Protein AF-R5B0I8-F1 (afdb_monomer_lite)

Radius of gyration: 24.93 Å; chains: 1; bounding box: 58×86×42 Å

Foldseek 3Di:
DDDDDDDDDDDPPPPPPPPDPDPPPCPVPLDDDDQDPVLVVLLVQLQVLLVCLVVPPPDPVSNVVSVVVLVVVLVVCCVPPNNSSSSSSPNSNLVNVVVVVDPVSCVVPNDVSPPD

Structure (mmCIF, N/CA/C/O backbone):
data_AF-R5B0I8-F1
#
_entry.id   AF-R5B0I8-F1
#
loop_
_atom_site.group_PDB
_atom_site.id
_atom_site.type_symbol
_atom_site.label_atom_id
_atom_site.label_alt_id
_atom_site.label_comp_id
_atom_site.label_asym_id
_atom_site.label_entity_id
_atom_site.label_seq_id
_atom_site.pdbx_PDB_ins_code
_atom_site.Cartn_x
_atom_site.Cartn_y
_atom_site.Cartn_z
_atom_site.occupancy
_atom_site.B_iso_or_equiv
_atom_site.auth_seq_id
_atom_site.auth_comp_id
_atom_site.auth_asym_id
_atom_site.auth_atom_id
_atom_site.pdbx_PDB_model_num
ATOM 1 N N . MET A 1 1 ? 40.318 -66.558 26.110 1.00 39.25 1 MET A N 1
ATOM 2 C CA . MET A 1 1 ? 41.391 -65.863 25.365 1.00 39.25 1 MET A CA 1
ATOM 3 C C . MET A 1 1 ? 40.822 -64.525 24.887 1.00 39.25 1 MET A C 1
ATOM 5 O O . MET A 1 1 ? 39.788 -64.547 24.239 1.00 39.25 1 MET A O 1
ATOM 9 N N . LYS A 1 2 ? 41.385 -63.385 25.324 1.00 51.12 2 LYS A N 1
ATOM 10 C CA . LYS A 1 2 ? 41.018 -62.008 24.892 1.00 51.12 2 LYS A CA 1
ATOM 11 C C . LYS A 1 2 ? 41.792 -61.661 23.603 1.00 51.12 2 LYS A C 1
ATOM 13 O O . LYS A 1 2 ? 42.864 -62.241 23.430 1.00 51.12 2 LYS A O 1
ATOM 18 N N . PRO A 1 3 ? 41.306 -60.754 22.730 1.00 50.66 3 PRO A N 1
ATOM 19 C CA . PRO A 1 3 ? 41.631 -59.316 22.868 1.00 50.66 3 PRO A CA 1
ATOM 20 C C . P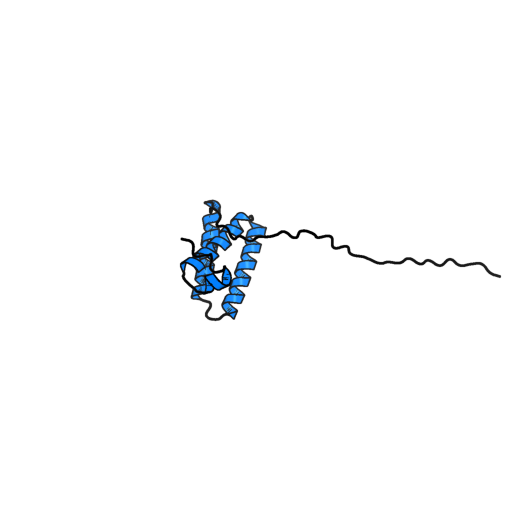RO A 1 3 ? 40.450 -58.370 22.505 1.00 50.66 3 PRO A C 1
ATOM 22 O O . PRO A 1 3 ? 39.590 -58.716 21.710 1.00 50.66 3 PRO A O 1
ATOM 25 N N . LEU A 1 4 ? 40.218 -57.313 23.296 1.00 48.56 4 LEU A N 1
ATOM 26 C CA . LEU A 1 4 ? 40.524 -55.882 23.050 1.00 48.56 4 LEU A CA 1
ATOM 27 C C . LEU A 1 4 ? 39.537 -55.132 22.126 1.00 48.56 4 LEU A C 1
ATOM 29 O O . LEU A 1 4 ? 39.385 -55.438 20.952 1.00 48.56 4 LEU A O 1
ATOM 33 N N . LEU A 1 5 ? 38.915 -54.108 22.724 1.00 49.50 5 LEU A N 1
ATOM 34 C CA . LEU A 1 5 ? 38.092 -53.038 22.139 1.00 49.50 5 LEU A CA 1
ATOM 35 C C . LEU A 1 5 ? 38.837 -52.196 21.074 1.00 49.50 5 LEU A C 1
ATOM 37 O O . LEU A 1 5 ? 40.069 -52.186 21.062 1.00 49.50 5 LEU A O 1
ATOM 41 N N . PRO A 1 6 ? 38.105 -51.388 20.274 1.00 55.19 6 PRO A N 1
ATOM 42 C CA . PRO A 1 6 ? 38.009 -49.965 20.626 1.00 55.19 6 PRO A CA 1
ATOM 43 C C . PRO A 1 6 ? 36.589 -49.373 20.552 1.00 55.19 6 PRO A C 1
ATOM 45 O O . PRO A 1 6 ? 35.791 -49.654 19.663 1.00 55.19 6 PRO A O 1
ATOM 48 N N . ILE A 1 7 ? 36.329 -48.498 21.524 1.00 53.91 7 ILE A N 1
ATOM 49 C CA . ILE A 1 7 ? 35.247 -47.511 21.588 1.00 53.91 7 ILE A CA 1
ATOM 50 C C . ILE A 1 7 ? 35.363 -46.567 20.385 1.00 53.91 7 ILE A C 1
ATOM 52 O O . ILE A 1 7 ? 36.402 -45.933 20.213 1.00 53.91 7 ILE A O 1
ATOM 56 N N . ILE A 1 8 ? 34.294 -46.416 19.601 1.00 56.78 8 ILE A N 1
ATOM 57 C CA . ILE A 1 8 ? 34.129 -45.274 18.694 1.00 56.78 8 ILE A CA 1
ATOM 58 C C . ILE A 1 8 ? 33.020 -44.400 19.271 1.00 56.78 8 ILE A C 1
ATOM 60 O O . ILE A 1 8 ? 31.831 -44.638 19.077 1.00 56.78 8 ILE A O 1
ATOM 64 N N . ALA A 1 9 ? 33.448 -43.395 20.027 1.00 53.47 9 ALA A N 1
ATOM 65 C CA . ALA A 1 9 ? 32.667 -42.202 20.281 1.00 53.47 9 ALA A CA 1
ATOM 66 C C . ALA A 1 9 ? 32.789 -41.303 19.043 1.00 53.47 9 ALA A C 1
ATOM 68 O O . ALA A 1 9 ? 33.896 -40.926 18.666 1.00 53.47 9 ALA A O 1
ATOM 69 N N . ALA A 1 10 ? 31.668 -40.947 18.420 1.00 53.09 10 ALA A N 1
ATOM 70 C CA . ALA A 1 10 ? 31.621 -39.847 17.465 1.00 53.09 10 ALA A CA 1
ATOM 71 C C . ALA A 1 10 ? 30.368 -39.013 17.745 1.00 53.09 10 ALA A C 1
ATOM 73 O O . ALA A 1 10 ? 29.237 -39.373 17.430 1.00 53.09 10 ALA A O 1
ATOM 74 N N . LEU A 1 11 ? 30.642 -37.918 18.439 1.00 49.69 11 LEU A N 1
ATOM 75 C CA . LEU A 1 11 ? 29.773 -36.839 18.861 1.00 49.69 11 LEU A CA 1
ATOM 76 C C . LEU A 1 11 ? 29.287 -36.071 17.616 1.00 49.69 11 LEU A C 1
ATOM 78 O O . LEU A 1 11 ? 30.074 -35.390 16.966 1.00 49.69 11 LEU A O 1
ATOM 82 N N . GLY A 1 12 ? 28.007 -36.188 17.265 1.00 50.03 12 GLY A N 1
ATOM 83 C CA . GLY A 1 12 ? 27.394 -35.449 16.156 1.00 50.03 12 GLY A CA 1
ATOM 84 C C . GLY A 1 12 ? 26.581 -34.256 16.651 1.00 50.03 12 GLY A C 1
ATOM 85 O O . GLY A 1 12 ? 25.359 -34.271 16.554 1.00 50.03 12 GLY A O 1
ATOM 86 N N . ILE A 1 13 ? 27.237 -33.241 17.220 1.00 55.56 13 ILE A N 1
ATOM 87 C CA . ILE A 1 13 ? 26.587 -31.962 17.540 1.00 55.56 13 ILE A CA 1
ATOM 88 C C . ILE A 1 13 ? 26.545 -31.141 16.248 1.00 55.56 13 ILE A C 1
ATOM 90 O O . ILE A 1 13 ? 27.538 -30.537 15.854 1.00 55.56 13 ILE A O 1
ATOM 94 N N . LEU A 1 14 ? 25.392 -31.117 15.581 1.00 57.16 14 LEU A N 1
ATOM 95 C CA . LEU A 1 14 ? 25.111 -30.147 14.524 1.00 57.16 14 LEU A CA 1
ATOM 96 C C . LEU A 1 14 ? 24.748 -28.810 15.180 1.00 57.16 14 LEU A C 1
ATOM 98 O O . LEU A 1 14 ? 23.578 -28.490 15.377 1.00 57.16 14 LEU A O 1
ATOM 102 N N . THR A 1 15 ? 25.761 -28.024 15.544 1.00 57.28 15 THR A N 1
ATOM 103 C CA . THR A 1 15 ? 25.582 -26.593 15.793 1.00 57.28 15 THR A CA 1
ATOM 104 C C . THR A 1 15 ? 25.322 -25.912 14.452 1.00 57.28 15 THR A C 1
ATOM 106 O O . THR A 1 15 ? 26.254 -25.628 13.701 1.00 57.28 15 THR A O 1
ATOM 109 N N . THR A 1 16 ? 24.058 -25.654 14.124 1.00 63.31 16 THR A N 1
ATOM 110 C CA . THR A 1 16 ? 23.721 -24.709 13.057 1.00 63.31 16 THR A CA 1
ATOM 111 C C . THR A 1 16 ? 23.992 -23.303 13.570 1.00 63.31 16 THR A C 1
ATOM 113 O O . THR A 1 16 ? 23.166 -22.688 14.245 1.00 63.31 16 THR A O 1
ATOM 116 N N . THR A 1 17 ? 25.185 -22.806 13.271 1.00 58.38 17 THR A N 1
ATOM 117 C CA . THR A 1 17 ? 25.563 -21.405 13.413 1.00 58.38 17 THR A CA 1
ATOM 118 C C . THR A 1 17 ? 24.754 -20.601 12.396 1.00 58.38 17 THR A C 1
ATOM 120 O O . THR A 1 17 ? 25.132 -20.498 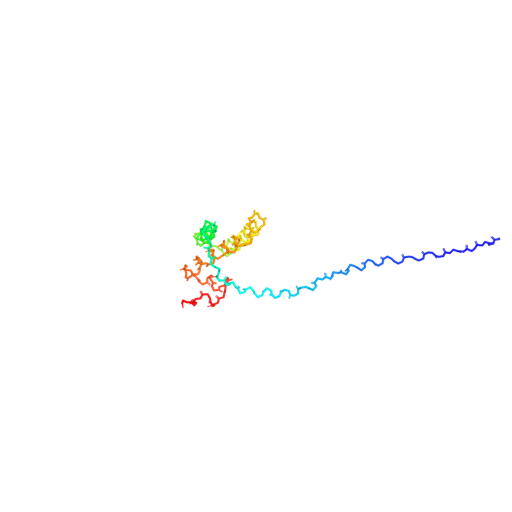11.232 1.00 58.38 17 THR A O 1
ATOM 123 N N . ALA A 1 18 ? 23.615 -20.044 12.806 1.00 51.06 18 ALA A N 1
ATOM 124 C CA . ALA A 1 18 ? 22.971 -18.986 12.039 1.00 51.06 18 ALA A CA 1
ATOM 125 C C . ALA A 1 18 ? 23.787 -17.702 12.241 1.00 51.06 18 ALA A C 1
ATOM 127 O O . ALA A 1 18 ? 23.549 -16.919 13.157 1.00 51.06 18 ALA A O 1
ATOM 128 N N . CYS A 1 19 ? 24.810 -17.531 11.405 1.00 51.59 19 CYS A N 1
ATOM 129 C CA . CYS A 1 19 ? 25.475 -16.253 11.221 1.00 51.59 19 CYS A CA 1
ATOM 130 C C . CYS A 1 19 ? 24.587 -15.412 10.300 1.00 51.59 19 CYS A C 1
ATOM 132 O O . CYS A 1 19 ? 24.413 -15.733 9.127 1.00 51.59 19 CYS A O 1
ATOM 134 N N . GLY A 1 20 ? 23.978 -14.376 10.861 1.00 38.94 20 GLY A N 1
ATOM 135 C CA . GLY A 1 20 ? 23.102 -13.455 10.149 1.00 38.94 20 GLY A CA 1
ATOM 136 C C . GLY A 1 20 ? 23.036 -12.123 10.875 1.00 38.94 20 GLY A C 1
ATOM 137 O O . GLY A 1 20 ? 21.957 -11.598 11.117 1.00 38.94 20 GLY A O 1
ATOM 138 N N . SER A 1 21 ? 24.194 -11.596 11.280 1.00 46.41 21 SER A N 1
ATOM 139 C CA . SER A 1 21 ? 24.312 -10.195 11.662 1.00 46.41 21 SER A CA 1
ATOM 140 C C . SER A 1 21 ? 24.194 -9.350 10.400 1.00 46.41 21 SER A C 1
ATOM 142 O O . SER A 1 21 ? 25.167 -9.053 9.709 1.00 46.41 21 SER A O 1
ATOM 144 N N . SER A 1 22 ? 22.977 -8.955 10.094 1.00 41.22 22 SER A N 1
ATOM 145 C CA . SER A 1 22 ? 22.728 -7.648 9.522 1.00 41.22 22 SER A CA 1
ATOM 146 C C . SER A 1 22 ? 21.533 -7.130 10.285 1.00 41.22 22 SER A C 1
ATOM 148 O O . SER A 1 22 ? 20.384 -7.369 9.930 1.00 41.22 22 SER A O 1
ATOM 150 N N . SER A 1 23 ? 21.827 -6.440 11.386 1.00 43.88 23 SER A N 1
ATOM 151 C CA . SER A 1 23 ? 20.979 -5.354 11.854 1.00 43.88 23 SER A CA 1
ATOM 152 C C . SER A 1 23 ? 21.012 -4.299 10.752 1.00 43.88 23 SER A C 1
ATOM 154 O O . SER A 1 23 ? 21.663 -3.264 10.888 1.00 43.88 23 SER A O 1
ATOM 156 N N . ASP A 1 24 ? 20.402 -4.623 9.612 1.00 39.09 24 ASP A N 1
ATOM 157 C CA . ASP A 1 24 ? 20.045 -3.633 8.631 1.00 39.09 24 ASP A CA 1
ATOM 158 C C . ASP A 1 24 ? 19.058 -2.761 9.382 1.00 39.09 24 ASP A C 1
ATOM 160 O O . ASP A 1 24 ? 17.939 -3.162 9.714 1.00 39.09 24 ASP A O 1
ATOM 164 N N . LYS A 1 25 ? 19.545 -1.598 9.800 1.00 41.41 25 LYS A N 1
ATOM 165 C CA . LYS A 1 25 ? 18.667 -0.505 10.141 1.00 41.41 25 LYS A CA 1
ATOM 166 C C . LYS A 1 25 ? 18.018 -0.150 8.813 1.00 41.41 25 LYS A C 1
ATOM 168 O O . LYS A 1 25 ? 18.440 0.796 8.160 1.00 41.41 25 LYS A O 1
ATOM 173 N N . THR A 1 26 ? 16.985 -0.898 8.429 1.00 42.34 26 THR A N 1
ATOM 174 C CA . THR A 1 26 ? 15.923 -0.375 7.585 1.00 42.34 26 THR A CA 1
ATOM 175 C C . THR A 1 26 ? 15.255 0.701 8.421 1.00 42.34 26 THR A C 1
ATOM 177 O O . THR A 1 26 ? 14.179 0.506 8.991 1.00 42.34 26 THR A O 1
ATOM 180 N N . ASP A 1 27 ? 15.951 1.827 8.554 1.00 41.16 27 ASP A N 1
ATOM 181 C CA . ASP A 1 27 ? 15.340 3.117 8.745 1.00 41.16 27 ASP A CA 1
ATOM 182 C C . ASP A 1 27 ? 14.440 3.246 7.523 1.00 41.16 27 ASP A C 1
ATOM 184 O O . ASP A 1 27 ? 14.859 3.607 6.426 1.00 41.16 27 ASP A O 1
ATOM 188 N N . THR A 1 28 ? 13.216 2.737 7.666 1.00 49.28 28 THR A N 1
ATOM 189 C CA . THR A 1 28 ? 12.178 2.809 6.646 1.00 49.28 28 THR A CA 1
ATOM 190 C C . THR A 1 28 ? 11.657 4.233 6.705 1.00 49.28 28 THR A C 1
ATOM 192 O O . THR A 1 28 ? 10.477 4.482 6.950 1.00 49.28 28 THR A O 1
ATOM 195 N N . THR A 1 29 ? 12.554 5.200 6.532 1.00 47.56 29 THR A N 1
ATOM 196 C CA . THR A 1 29 ? 12.183 6.532 6.115 1.00 47.56 29 THR A CA 1
ATOM 197 C C . THR A 1 29 ? 11.541 6.285 4.766 1.00 47.56 29 THR A C 1
ATOM 199 O O . THR A 1 29 ? 12.199 5.948 3.784 1.00 47.56 29 THR A O 1
ATOM 202 N N . THR A 1 30 ? 10.210 6.275 4.760 1.00 65.19 30 THR A N 1
ATOM 203 C CA . THR A 1 30 ? 9.420 6.113 3.545 1.00 65.19 30 THR A CA 1
ATOM 204 C C . THR A 1 30 ? 9.536 7.443 2.814 1.00 65.19 30 THR A C 1
ATOM 206 O O . THR A 1 30 ? 8.602 8.237 2.801 1.00 65.1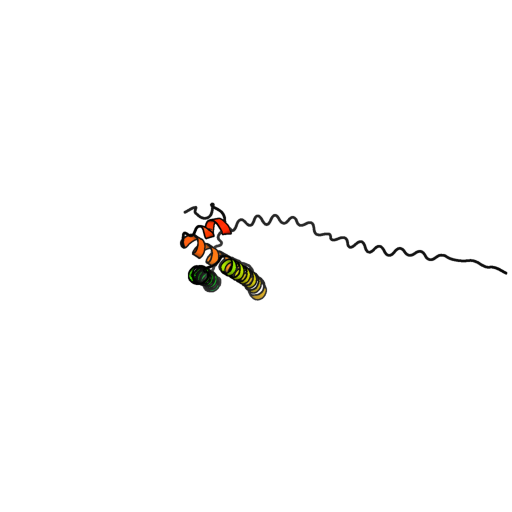9 30 THR A O 1
ATOM 209 N N . GLU A 1 31 ? 10.731 7.772 2.342 1.00 75.25 31 GLU A N 1
ATOM 210 C CA . GLU A 1 31 ? 10.941 8.985 1.580 1.00 75.25 31 GLU A CA 1
ATOM 211 C C . GLU A 1 31 ? 10.258 8.809 0.232 1.00 75.25 31 GLU A C 1
ATOM 213 O O . GLU A 1 31 ? 10.276 7.732 -0.377 1.00 75.25 31 GLU A O 1
ATOM 218 N 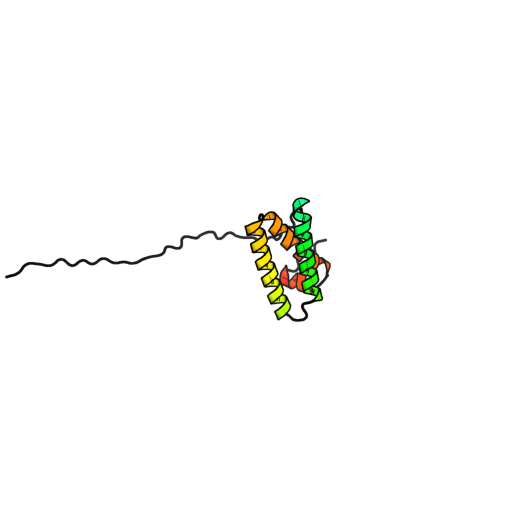N . ASP A 1 32 ? 9.579 9.868 -0.183 1.00 87.06 32 ASP A N 1
ATOM 219 C CA . ASP A 1 32 ? 9.006 9.960 -1.510 1.00 87.06 32 ASP A CA 1
ATOM 220 C C . ASP A 1 32 ? 10.132 9.836 -2.530 1.00 87.06 32 ASP A C 1
ATOM 222 O O . ASP A 1 32 ? 11.104 10.590 -2.485 1.00 87.06 32 ASP A O 1
ATOM 226 N N . ILE A 1 33 ? 9.986 8.908 -3.472 1.00 89.44 33 ILE A N 1
ATOM 227 C CA . ILE A 1 33 ? 10.841 8.877 -4.653 1.00 89.44 33 ILE A CA 1
ATOM 228 C C . ILE A 1 33 ? 10.211 9.692 -5.771 1.00 89.44 33 ILE A C 1
ATOM 230 O O . ILE A 1 33 ? 8.987 9.861 -5.853 1.00 89.44 33 ILE A O 1
ATOM 234 N N . GLU A 1 34 ? 11.064 10.172 -6.668 1.00 92.94 34 GLU A N 1
ATOM 235 C CA . GLU A 1 34 ? 10.614 10.651 -7.963 1.00 92.94 34 GLU A CA 1
ATOM 236 C C . GLU A 1 34 ? 10.049 9.467 -8.760 1.00 92.94 34 GLU A C 1
ATOM 238 O O . GLU A 1 34 ? 10.719 8.457 -8.976 1.00 92.94 34 GLU A O 1
ATOM 243 N N . ILE A 1 35 ? 8.790 9.581 -9.186 1.00 95.19 35 ILE A N 1
ATOM 244 C CA . ILE A 1 35 ? 8.134 8.538 -9.974 1.00 95.19 35 ILE A CA 1
ATOM 245 C C . ILE A 1 35 ? 8.512 8.719 -11.440 1.00 95.19 35 ILE A C 1
ATOM 247 O O . ILE A 1 35 ? 8.002 9.612 -12.123 1.00 95.19 35 ILE A O 1
ATOM 251 N N . GLU A 1 36 ? 9.362 7.830 -11.951 1.00 94.38 36 GLU A N 1
ATOM 252 C CA . GLU A 1 36 ? 9.695 7.810 -13.369 1.00 94.38 36 GLU A CA 1
ATOM 253 C C . GLU A 1 36 ? 8.448 7.582 -14.242 1.00 94.38 36 GLU A C 1
ATOM 255 O O . GLU A 1 36 ? 7.495 6.883 -13.878 1.00 94.38 36 GLU A O 1
ATOM 260 N N . LYS A 1 37 ? 8.472 8.098 -15.479 1.00 95.75 37 LYS A N 1
ATOM 261 C CA . LYS A 1 37 ? 7.360 7.931 -16.431 1.00 95.75 37 LYS A CA 1
ATOM 262 C C . LYS A 1 37 ? 6.980 6.458 -16.641 1.00 95.75 37 LYS A C 1
ATOM 264 O O . LYS A 1 37 ? 5.787 6.163 -16.764 1.00 95.75 37 LYS A O 1
ATOM 269 N N . ARG A 1 38 ? 7.966 5.550 -16.655 1.00 94.81 38 ARG A N 1
ATOM 270 C CA . ARG A 1 38 ? 7.748 4.098 -16.797 1.00 94.81 38 ARG A CA 1
ATOM 271 C C . ARG A 1 38 ? 6.967 3.486 -15.628 1.00 94.81 38 ARG A C 1
ATOM 273 O O . ARG A 1 38 ? 6.205 2.550 -15.848 1.00 94.81 38 ARG A O 1
ATOM 280 N N . ASP A 1 39 ? 7.066 4.072 -14.437 1.00 96.50 39 ASP A N 1
ATOM 281 C CA . ASP A 1 39 ? 6.438 3.570 -13.208 1.00 96.50 39 ASP A CA 1
ATOM 282 C C . ASP A 1 39 ? 5.095 4.242 -12.904 1.00 96.50 39 ASP A C 1
ATOM 284 O O . ASP A 1 39 ? 4.353 3.809 -12.022 1.00 96.50 39 ASP A O 1
ATOM 288 N N . SER A 1 40 ? 4.720 5.257 -13.687 1.00 96.62 40 SER A N 1
ATOM 289 C CA . SER A 1 40 ? 3.474 6.009 -13.506 1.00 96.62 40 SER A CA 1
ATOM 290 C C . SER A 1 40 ? 2.214 5.133 -13.498 1.00 96.62 40 SER A C 1
ATOM 292 O O . SER A 1 40 ? 1.273 5.415 -12.755 1.00 96.62 40 SER A O 1
ATOM 294 N N . ALA A 1 41 ? 2.181 4.054 -14.286 1.00 98.25 41 ALA A N 1
ATOM 295 C CA . ALA A 1 41 ? 1.061 3.114 -14.296 1.00 98.25 41 ALA A CA 1
ATOM 296 C C . ALA A 1 41 ? 0.976 2.307 -12.991 1.00 98.25 41 ALA A C 1
ATOM 298 O O . ALA A 1 41 ? -0.112 2.112 -12.452 1.00 98.25 41 ALA A O 1
ATOM 299 N N . ILE A 1 42 ? 2.123 1.890 -12.455 1.00 98.31 42 ILE A N 1
ATOM 300 C CA . ILE A 1 42 ? 2.215 1.125 -11.210 1.00 98.31 42 ILE A CA 1
ATOM 301 C C . ILE A 1 42 ? 1.894 2.011 -10.000 1.00 98.31 42 ILE A C 1
ATOM 303 O O . ILE A 1 42 ? 1.144 1.601 -9.114 1.00 98.31 42 ILE A O 1
ATOM 307 N N . TYR A 1 43 ? 2.346 3.263 -10.016 1.00 98.50 43 TYR A N 1
ATOM 308 C CA . TYR A 1 43 ? 1.930 4.279 -9.052 1.00 98.50 43 TYR A CA 1
ATOM 309 C C . TYR A 1 43 ? 0.405 4.481 -9.047 1.00 98.50 43 TYR A C 1
ATOM 311 O O . TYR A 1 43 ? -0.238 4.432 -7.995 1.00 98.50 43 TYR A O 1
ATOM 319 N N . ARG A 1 44 ? -0.213 4.649 -10.228 1.00 98.56 44 ARG A N 1
ATOM 320 C CA . ARG A 1 44 ? -1.678 4.781 -10.354 1.00 98.56 44 ARG A CA 1
ATOM 321 C C . ARG A 1 44 ? -2.417 3.532 -9.879 1.00 98.56 44 ARG A C 1
ATOM 323 O O . ARG A 1 44 ? -3.481 3.667 -9.285 1.00 98.56 44 ARG A O 1
ATOM 330 N N . LEU A 1 45 ? -1.857 2.343 -10.099 1.00 98.50 45 LEU A N 1
ATOM 331 C CA . LEU A 1 45 ? -2.416 1.093 -9.584 1.00 98.50 45 LEU A CA 1
ATOM 332 C C . LEU A 1 45 ? -2.444 1.081 -8.049 1.00 98.50 45 LEU A C 1
ATOM 334 O O . LEU A 1 45 ? -3.457 0.706 -7.463 1.00 98.50 45 LEU A O 1
ATOM 338 N N . GLY A 1 46 ? -1.370 1.544 -7.403 1.00 98.31 46 GLY A N 1
ATOM 339 C CA . GLY A 1 46 ? -1.329 1.729 -5.950 1.00 98.31 46 GLY A CA 1
ATOM 340 C C . GLY A 1 46 ? -2.439 2.651 -5.451 1.00 98.31 46 GLY A C 1
ATOM 341 O O . GLY A 1 46 ? -3.180 2.287 -4.537 1.00 98.31 46 GLY A O 1
ATOM 342 N N . ARG A 1 47 ? -2.620 3.804 -6.113 1.00 98.38 47 ARG A N 1
ATOM 343 C CA . ARG A 1 47 ? -3.717 4.740 -5.806 1.00 98.38 47 ARG A CA 1
ATOM 344 C C . ARG A 1 47 ? -5.095 4.100 -5.970 1.00 98.38 47 ARG A C 1
ATOM 346 O O . ARG A 1 47 ? -5.927 4.223 -5.080 1.00 98.38 47 ARG A O 1
ATOM 353 N N . ALA A 1 48 ? -5.327 3.389 -7.071 1.00 98.38 48 ALA A N 1
ATOM 354 C CA . ALA A 1 48 ? -6.610 2.743 -7.342 1.00 98.38 48 ALA A CA 1
ATOM 355 C C . ALA A 1 48 ? -6.961 1.678 -6.291 1.00 98.38 48 ALA A C 1
ATOM 357 O O . ALA A 1 48 ? -8.118 1.544 -5.901 1.00 98.38 48 ALA A O 1
ATOM 358 N N . HIS A 1 49 ? -5.973 0.931 -5.793 1.00 98.19 49 HIS A N 1
ATOM 359 C CA . HIS A 1 49 ? -6.216 -0.033 -4.721 1.00 98.19 49 HIS A CA 1
ATOM 360 C C . HIS A 1 49 ? -6.475 0.634 -3.369 1.00 98.19 49 HIS A C 1
ATOM 362 O O . HIS A 1 49 ? -7.347 0.174 -2.639 1.00 98.19 49 HIS A O 1
ATOM 368 N N . ALA A 1 50 ? -5.787 1.734 -3.050 1.00 97.00 50 ALA A N 1
ATOM 369 C CA . ALA A 1 50 ? -6.109 2.530 -1.866 1.00 97.00 50 ALA A CA 1
ATOM 370 C C . ALA A 1 50 ? -7.542 3.077 -1.927 1.00 97.00 50 ALA A C 1
ATOM 372 O O . ALA A 1 50 ? -8.290 2.943 -0.961 1.00 97.00 50 ALA A O 1
ATOM 373 N N . GLN A 1 51 ? -7.948 3.617 -3.078 1.00 96.94 51 GLN A N 1
ATOM 374 C CA . GLN A 1 51 ? -9.323 4.050 -3.320 1.00 96.94 51 GLN A CA 1
ATOM 375 C C . GLN A 1 51 ? -10.320 2.921 -3.074 1.00 96.94 51 GLN A C 1
ATOM 377 O O . GLN A 1 51 ? -11.238 3.068 -2.272 1.00 96.94 51 GLN A O 1
ATOM 382 N N . ARG A 1 52 ? -10.096 1.766 -3.709 1.00 96.81 52 ARG A N 1
ATOM 383 C CA . ARG A 1 52 ? -10.955 0.591 -3.558 1.00 96.81 52 ARG A CA 1
ATOM 384 C C . ARG A 1 52 ? -11.066 0.149 -2.099 1.00 96.81 52 ARG A C 1
ATOM 386 O O . ARG A 1 52 ? -12.161 -0.172 -1.649 1.00 96.81 52 ARG A O 1
ATOM 393 N N . MET A 1 53 ? -9.952 0.137 -1.366 1.00 96.06 53 MET A N 1
ATOM 394 C CA . MET A 1 53 ? -9.937 -0.202 0.056 1.00 96.06 53 MET A CA 1
ATOM 395 C C . MET A 1 53 ? -10.843 0.739 0.853 1.00 96.06 53 MET A C 1
ATOM 397 O O . MET A 1 53 ? -11.698 0.258 1.589 1.00 96.06 53 MET A O 1
ATOM 401 N N . LEU A 1 54 ? -10.687 2.055 0.678 1.00 94.00 54 LEU A N 1
ATOM 402 C CA . LEU A 1 54 ? -11.464 3.061 1.411 1.00 94.00 54 LEU A CA 1
ATOM 403 C C . LEU A 1 54 ? -12.955 3.057 1.040 1.00 94.00 54 LEU A C 1
ATOM 405 O O . LEU A 1 54 ? -13.793 3.343 1.887 1.00 94.00 54 LEU A O 1
ATOM 409 N N . GLU A 1 55 ? -13.302 2.709 -0.200 1.00 94.56 55 GLU A N 1
ATOM 410 C CA . GLU A 1 55 ? -14.697 2.645 -0.657 1.00 94.56 55 GLU A CA 1
ATOM 411 C C . GLU A 1 55 ? -15.410 1.346 -0.253 1.00 94.56 55 GLU A C 1
ATOM 413 O O . GLU A 1 55 ? -16.619 1.350 -0.024 1.00 94.56 55 GLU A O 1
ATOM 418 N N . GLN A 1 56 ? -14.690 0.219 -0.203 1.00 95.50 56 GLN A N 1
ATOM 419 C CA . GLN A 1 56 ? -15.301 -1.113 -0.086 1.00 95.50 56 GLN A CA 1
ATOM 420 C C . GLN A 1 56 ? -15.119 -1.763 1.288 1.00 95.50 56 GLN A C 1
ATOM 422 O O . GLN A 1 56 ? -15.908 -2.636 1.652 1.00 95.50 56 GLN A O 1
ATOM 427 N N . CYS A 1 57 ? -14.095 -1.385 2.057 1.00 95.25 57 CYS A N 1
ATOM 428 C CA . CYS A 1 57 ? -13.837 -1.990 3.361 1.00 95.25 57 CYS A CA 1
ATOM 429 C C . CYS A 1 57 ? -14.613 -1.257 4.456 1.00 95.25 57 CYS A C 1
ATOM 431 O O . CYS A 1 57 ? -14.239 -0.168 4.876 1.00 95.25 57 CYS A O 1
ATOM 433 N N . THR A 1 58 ? -15.671 -1.885 4.965 1.00 93.69 58 THR A N 1
ATOM 434 C CA . THR A 1 58 ? -16.530 -1.306 6.015 1.00 93.69 58 THR A CA 1
ATOM 435 C C . THR A 1 58 ? -16.165 -1.766 7.427 1.00 93.69 58 THR A C 1
ATOM 437 O O . THR A 1 58 ? -16.752 -1.306 8.404 1.00 93.69 58 THR A O 1
ATOM 440 N N . THR A 1 59 ? -15.201 -2.683 7.556 1.00 93.81 59 THR A N 1
ATOM 441 C CA . THR A 1 59 ? -14.758 -3.238 8.840 1.00 93.81 59 THR A CA 1
ATOM 442 C C . THR A 1 59 ? -13.238 -3.303 8.922 1.00 93.81 59 THR A C 1
ATOM 444 O O . THR A 1 59 ? -12.542 -3.429 7.912 1.00 93.81 59 THR A O 1
ATOM 447 N N . THR A 1 60 ? -12.713 -3.295 10.147 1.00 92.06 60 THR A N 1
ATOM 448 C CA . THR A 1 60 ? -11.274 -3.434 10.411 1.00 92.06 60 THR A CA 1
ATOM 449 C C . THR A 1 60 ? -10.693 -4.733 9.851 1.00 92.06 60 THR A C 1
ATOM 451 O O . THR A 1 60 ? -9.556 -4.738 9.386 1.00 92.06 60 THR A O 1
ATOM 454 N N . ASP A 1 61 ? -11.452 -5.832 9.862 1.00 95.88 61 ASP A N 1
ATOM 455 C CA . ASP A 1 61 ? -10.982 -7.118 9.334 1.00 95.88 61 ASP A CA 1
ATOM 456 C C . ASP A 1 61 ? -10.823 -7.085 7.812 1.00 95.88 61 ASP A C 1
ATOM 458 O O . ASP A 1 61 ? -9.827 -7.591 7.292 1.00 95.88 61 ASP A O 1
ATOM 462 N N . MET A 1 62 ? -11.742 -6.417 7.106 1.00 96.06 62 MET A N 1
ATOM 463 C CA . MET A 1 62 ? -11.614 -6.184 5.666 1.00 96.06 62 MET A CA 1
ATOM 464 C C . MET A 1 62 ? -10.403 -5.306 5.351 1.00 96.06 62 MET A C 1
ATOM 466 O O . MET A 1 62 ? -9.613 -5.666 4.484 1.00 96.06 62 MET A O 1
ATOM 470 N N . ILE A 1 63 ? -10.205 -4.213 6.101 1.00 94.44 63 ILE A N 1
ATOM 471 C CA . ILE A 1 63 ? -9.020 -3.352 5.950 1.00 94.44 63 ILE A CA 1
ATOM 472 C C . ILE A 1 63 ? -7.742 -4.165 6.179 1.00 94.44 63 ILE A C 1
ATOM 474 O O . ILE A 1 63 ? -6.800 -4.067 5.399 1.00 94.44 63 ILE A O 1
ATOM 478 N N . ARG A 1 64 ? -7.695 -5.008 7.219 1.00 94.56 64 ARG A N 1
ATOM 479 C CA . ARG A 1 64 ? -6.523 -5.849 7.505 1.00 94.56 64 ARG A CA 1
ATOM 480 C C . ARG A 1 64 ? -6.238 -6.826 6.367 1.00 94.56 64 ARG A C 1
ATOM 482 O O . ARG A 1 64 ? -5.082 -6.959 5.976 1.00 94.56 64 ARG A O 1
ATOM 489 N N . SER A 1 65 ? -7.269 -7.496 5.854 1.00 97.12 65 SER A N 1
ATOM 490 C CA . SER A 1 65 ? -7.127 -8.415 4.721 1.00 97.12 65 SER A CA 1
ATOM 491 C C . SER A 1 65 ? -6.615 -7.685 3.483 1.00 97.12 65 SER A C 1
ATOM 493 O O . SER A 1 65 ? -5.666 -8.139 2.852 1.00 97.12 65 SER A O 1
ATOM 495 N N . GLU A 1 66 ? -7.184 -6.520 3.180 1.00 97.00 66 GLU A N 1
ATOM 496 C CA . GLU A 1 66 ? -6.769 -5.718 2.034 1.00 97.00 66 GLU A CA 1
ATOM 497 C C . GLU A 1 66 ? -5.312 -5.263 2.178 1.00 97.00 66 GLU A C 1
ATOM 499 O O . GLU A 1 66 ? -4.525 -5.424 1.253 1.00 97.00 66 GLU A O 1
ATOM 504 N N . LEU A 1 67 ? -4.891 -4.792 3.356 1.00 96.31 67 LEU A N 1
ATOM 505 C CA . LEU A 1 67 ? -3.495 -4.414 3.606 1.00 96.31 67 LEU A CA 1
ATOM 506 C C . LEU A 1 67 ? -2.517 -5.583 3.405 1.00 96.31 67 LEU A C 1
ATOM 508 O O . LEU A 1 67 ? -1.408 -5.369 2.907 1.00 96.31 67 LEU A O 1
ATOM 512 N N . LEU A 1 68 ? -2.908 -6.812 3.756 1.00 97.38 68 LEU A N 1
ATOM 513 C CA . LEU A 1 68 ? -2.101 -8.005 3.477 1.00 97.38 68 LEU A CA 1
ATOM 514 C C . LEU A 1 68 ? -1.984 -8.262 1.970 1.00 97.38 68 LEU A C 1
ATOM 516 O O . LEU A 1 68 ? -0.879 -8.517 1.484 1.00 97.38 68 LEU A O 1
ATOM 520 N N . ASP A 1 69 ? -3.073 -8.110 1.218 1.00 97.88 69 ASP A N 1
ATOM 521 C CA . ASP A 1 69 ? -3.065 -8.239 -0.243 1.00 97.88 69 ASP A CA 1
ATOM 522 C C . ASP A 1 69 ? -2.207 -7.157 -0.915 1.00 97.88 69 ASP A C 1
ATOM 524 O O . ASP A 1 69 ? -1.475 -7.440 -1.871 1.00 97.88 69 ASP A O 1
ATOM 528 N N . ILE A 1 70 ? -2.221 -5.925 -0.395 1.00 97.81 70 ILE A N 1
ATOM 529 C CA . ILE A 1 70 ? -1.340 -4.841 -0.853 1.00 97.81 70 ILE A CA 1
ATOM 530 C C . ILE A 1 70 ? 0.130 -5.233 -0.674 1.00 97.81 70 ILE A C 1
ATOM 532 O O . ILE A 1 70 ? 0.915 -5.064 -1.610 1.00 97.81 70 ILE A O 1
ATOM 536 N N . ARG A 1 71 ? 0.510 -5.797 0.481 1.00 97.44 71 ARG A N 1
ATOM 537 C CA . ARG A 1 71 ? 1.890 -6.246 0.745 1.00 97.44 71 ARG A CA 1
ATOM 538 C C . ARG A 1 71 ? 2.291 -7.451 -0.099 1.00 97.44 71 ARG A C 1
ATOM 540 O O . ARG A 1 71 ? 3.404 -7.485 -0.624 1.00 97.44 71 ARG A O 1
ATOM 547 N N . ALA A 1 72 ? 1.388 -8.407 -0.300 1.00 98.25 72 ALA A N 1
ATOM 548 C CA . ALA A 1 72 ? 1.627 -9.526 -1.207 1.00 98.25 72 ALA A CA 1
ATOM 549 C C . ALA A 1 72 ? 1.872 -9.030 -2.643 1.00 98.25 72 ALA A C 1
ATOM 551 O O . ALA A 1 72 ? 2.787 -9.496 -3.328 1.00 98.25 72 ALA A O 1
ATOM 552 N N . ARG A 1 73 ? 1.101 -8.033 -3.090 1.00 98.31 73 ARG A N 1
ATOM 553 C CA . ARG A 1 73 ? 1.266 -7.430 -4.415 1.00 98.31 73 ARG A CA 1
ATOM 554 C C . ARG A 1 73 ? 2.551 -6.623 -4.541 1.00 98.31 73 ARG A C 1
ATOM 556 O O . ARG A 1 73 ? 3.218 -6.744 -5.562 1.00 98.31 73 ARG A O 1
ATOM 563 N N . GLU A 1 74 ? 2.921 -5.854 -3.522 1.00 98.25 74 GLU A N 1
ATOM 564 C CA . GLU A 1 74 ? 4.217 -5.170 -3.455 1.00 98.25 74 GLU A CA 1
ATOM 565 C C . GLU A 1 74 ? 5.369 -6.167 -3.650 1.00 98.25 74 GLU A C 1
ATOM 567 O O . GLU A 1 74 ? 6.231 -5.957 -4.503 1.00 98.25 74 GLU A O 1
ATOM 572 N N . ALA A 1 75 ? 5.355 -7.287 -2.919 1.00 97.75 75 ALA A N 1
ATOM 573 C CA . ALA A 1 75 ? 6.367 -8.335 -3.044 1.00 97.75 75 ALA A CA 1
ATOM 574 C C . ALA A 1 75 ? 6.377 -8.979 -4.443 1.00 97.75 75 ALA A C 1
ATOM 576 O O . ALA A 1 75 ? 7.440 -9.270 -5.001 1.00 97.75 75 ALA A O 1
ATOM 577 N N . LEU A 1 76 ? 5.203 -9.170 -5.050 1.00 98.31 76 LEU A N 1
ATOM 578 C CA . LEU A 1 76 ? 5.085 -9.699 -6.407 1.00 98.31 76 LEU A CA 1
ATOM 579 C C . LEU A 1 76 ? 5.624 -8.722 -7.461 1.00 98.31 76 LEU A C 1
ATOM 581 O O . LEU A 1 76 ? 6.347 -9.144 -8.359 1.00 98.31 76 LEU A O 1
ATOM 585 N N . ILE A 1 77 ? 5.321 -7.426 -7.349 1.00 97.94 77 ILE A N 1
ATOM 586 C CA . ILE A 1 77 ? 5.873 -6.390 -8.237 1.00 97.94 77 ILE A CA 1
ATOM 587 C C . ILE A 1 77 ? 7.392 -6.338 -8.078 1.00 97.94 77 ILE A C 1
ATOM 589 O O . ILE A 1 77 ? 8.111 -6.400 -9.073 1.00 97.94 77 ILE A O 1
ATOM 593 N N . ARG A 1 78 ? 7.885 -6.316 -6.834 1.00 97.69 78 ARG A N 1
ATOM 594 C CA . ARG A 1 78 ? 9.322 -6.285 -6.528 1.00 97.69 78 ARG A CA 1
ATOM 595 C C . ARG A 1 78 ? 10.064 -7.471 -7.145 1.00 97.69 78 ARG A C 1
ATOM 597 O O . ARG A 1 78 ? 11.147 -7.287 -7.684 1.00 97.69 78 ARG A O 1
ATOM 604 N N . SER A 1 79 ? 9.483 -8.670 -7.076 1.00 97.25 79 SER A N 1
ATOM 605 C CA . SER A 1 79 ? 10.113 -9.900 -7.578 1.00 97.25 79 SER A CA 1
ATOM 606 C C . SER A 1 79 ? 9.987 -10.108 -9.089 1.00 97.25 79 SER A C 1
ATOM 608 O O . SER A 1 79 ? 10.850 -10.757 -9.674 1.00 97.25 79 SER A O 1
ATOM 610 N N . ARG A 1 80 ? 8.929 -9.596 -9.732 1.00 97.69 80 ARG A N 1
ATOM 611 C CA . ARG A 1 80 ? 8.677 -9.810 -11.171 1.00 97.69 80 ARG A CA 1
ATOM 612 C C . ARG A 1 80 ? 9.064 -8.642 -12.069 1.00 97.69 80 ARG A C 1
ATOM 614 O O . ARG A 1 80 ? 9.211 -8.848 -13.269 1.00 97.69 80 ARG A O 1
ATOM 621 N N . MET A 1 81 ? 9.162 -7.437 -11.519 1.00 95.31 81 MET A N 1
ATOM 622 C CA . MET A 1 81 ? 9.524 -6.228 -12.256 1.00 95.31 81 MET A CA 1
ATOM 623 C C . MET A 1 81 ? 10.891 -5.732 -11.789 1.00 95.31 81 MET A C 1
ATOM 625 O O . MET A 1 81 ? 11.904 -6.135 -12.351 1.00 95.31 81 MET A O 1
ATOM 629 N N . TYR A 1 82 ? 10.916 -4.857 -10.786 1.00 94.62 82 TYR A N 1
ATOM 630 C CA . TYR A 1 82 ? 12.116 -4.306 -10.155 1.00 94.62 82 TYR A CA 1
ATOM 631 C C . TYR A 1 82 ? 11.715 -3.524 -8.884 1.00 94.62 82 TYR A C 1
ATOM 633 O O . TYR A 1 82 ? 10.532 -3.191 -8.720 1.00 94.62 82 TYR A O 1
ATOM 641 N N . PRO A 1 83 ? 12.654 -3.253 -7.956 1.00 95.44 83 PRO A N 1
ATOM 642 C CA . PRO A 1 83 ? 12.360 -2.605 -6.675 1.00 95.44 83 PRO A CA 1
ATOM 643 C C . PRO A 1 83 ? 11.671 -1.239 -6.783 1.00 95.44 83 PRO A C 1
ATOM 645 O O . PRO A 1 83 ? 10.732 -0.978 -6.030 1.00 95.44 83 PRO A O 1
ATOM 648 N N . GLU A 1 84 ? 12.074 -0.402 -7.737 1.00 95.62 84 GLU A N 1
ATOM 649 C CA . GLU A 1 84 ? 11.562 0.962 -7.916 1.00 95.62 84 GLU A CA 1
ATOM 650 C C . GLU A 1 84 ? 10.079 0.955 -8.318 1.00 95.62 84 GLU A C 1
ATOM 652 O O . GLU A 1 84 ? 9.292 1.743 -7.796 1.00 95.62 84 GLU A O 1
ATOM 657 N N . ALA A 1 85 ? 9.643 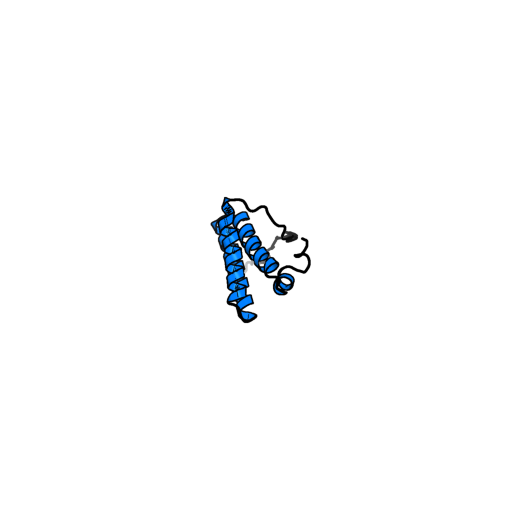-0.011 -9.137 1.00 96.81 85 ALA A N 1
ATOM 658 C CA . ALA A 1 85 ? 8.226 -0.193 -9.454 1.00 96.81 85 ALA A CA 1
ATOM 659 C C . ALA A 1 85 ? 7.404 -0.543 -8.201 1.00 96.81 85 ALA A C 1
ATOM 661 O O . ALA A 1 85 ? 6.291 -0.048 -8.019 1.00 96.81 85 ALA A O 1
ATOM 662 N N . ALA A 1 86 ? 7.940 -1.378 -7.305 1.00 97.75 86 ALA A N 1
ATOM 663 C CA . ALA A 1 86 ? 7.259 -1.713 -6.054 1.00 97.75 86 ALA A CA 1
ATOM 664 C C . ALA A 1 86 ? 7.186 -0.510 -5.101 1.00 97.75 86 ALA A C 1
ATOM 666 O O . ALA A 1 86 ? 6.173 -0.317 -4.426 1.00 97.75 86 ALA A O 1
ATOM 667 N N . GLN A 1 87 ? 8.225 0.326 -5.077 1.00 96.38 87 GLN A N 1
ATOM 668 C CA . GLN A 1 87 ? 8.221 1.566 -4.308 1.00 96.38 87 GLN A CA 1
ATOM 669 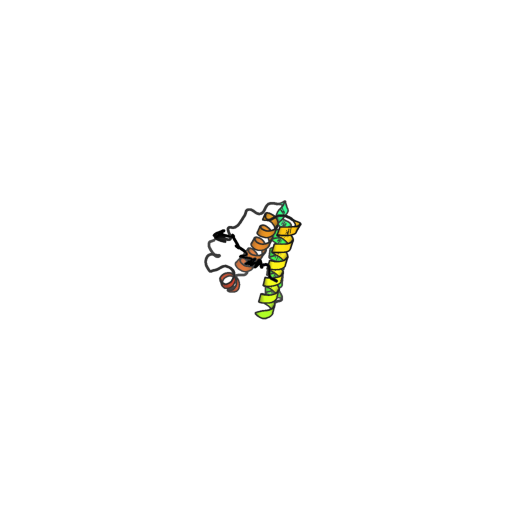C C . GLN A 1 87 ? 7.205 2.566 -4.869 1.00 96.38 87 GLN A C 1
ATOM 671 O O . GLN A 1 87 ? 6.401 3.099 -4.106 1.00 96.38 87 GLN A O 1
ATOM 676 N N . ALA A 1 88 ? 7.140 2.724 -6.195 1.00 97.56 88 ALA A N 1
ATOM 677 C CA . ALA A 1 88 ? 6.130 3.542 -6.860 1.00 97.56 88 ALA A CA 1
ATOM 678 C C . ALA A 1 88 ? 4.700 3.083 -6.524 1.00 97.56 88 ALA A C 1
ATOM 680 O O . ALA A 1 88 ? 3.830 3.911 -6.249 1.00 97.56 88 ALA A O 1
ATOM 681 N N . TYR A 1 89 ? 4.459 1.768 -6.484 1.00 98.31 89 TYR A N 1
ATOM 682 C CA . TYR A 1 89 ? 3.176 1.191 -6.072 1.00 98.31 89 TYR A CA 1
ATOM 683 C C . TYR A 1 89 ? 2.783 1.598 -4.643 1.00 98.31 89 TYR A C 1
ATOM 685 O O . TYR A 1 89 ? 1.686 2.118 -4.426 1.00 98.31 89 TYR A O 1
ATOM 693 N N . ILE A 1 90 ? 3.672 1.391 -3.665 1.00 97.25 90 ILE A N 1
ATOM 694 C CA . ILE A 1 90 ? 3.397 1.727 -2.258 1.00 97.25 90 ILE A CA 1
ATOM 695 C C . ILE A 1 90 ? 3.282 3.236 -2.051 1.00 97.25 90 ILE A C 1
ATOM 697 O O . ILE A 1 90 ? 2.416 3.677 -1.295 1.00 97.25 90 ILE A O 1
ATOM 701 N N . GLN A 1 91 ? 4.089 4.034 -2.748 1.00 96.31 91 GLN A N 1
ATOM 702 C CA . GLN A 1 91 ? 4.000 5.487 -2.686 1.00 96.31 91 GLN A CA 1
ATOM 703 C C . GLN A 1 91 ? 2.647 5.979 -3.203 1.00 96.31 91 GLN A C 1
ATOM 705 O O . GLN A 1 91 ? 2.002 6.774 -2.527 1.00 96.31 91 GLN A O 1
ATOM 710 N N . GLY A 1 92 ? 2.155 5.438 -4.323 1.00 97.25 92 GLY A N 1
ATOM 711 C CA . GLY A 1 92 ? 0.808 5.729 -4.814 1.00 97.25 92 GLY A CA 1
ATOM 712 C C . GLY A 1 92 ? -0.274 5.354 -3.803 1.00 97.25 92 GLY A C 1
ATOM 713 O O . GLY A 1 92 ? -1.120 6.180 -3.467 1.00 97.25 92 GLY A O 1
ATOM 714 N N . PHE A 1 93 ? -0.219 4.138 -3.259 1.00 96.88 93 PHE A N 1
ATOM 715 C CA . PHE A 1 93 ? -1.157 3.692 -2.224 1.00 96.88 93 PHE A CA 1
ATOM 716 C C . PHE A 1 93 ? -1.186 4.650 -1.023 1.00 96.88 93 PHE A C 1
ATOM 718 O O . PHE A 1 93 ? -2.248 5.115 -0.609 1.00 96.88 93 PHE A O 1
ATOM 725 N N . ARG A 1 94 ? -0.010 5.008 -0.503 1.00 94.50 94 ARG A N 1
ATOM 726 C CA . ARG A 1 94 ? 0.137 5.924 0.629 1.00 94.50 94 ARG A CA 1
ATOM 727 C C . ARG A 1 94 ? -0.372 7.330 0.316 1.00 94.50 94 ARG A C 1
ATOM 729 O O . ARG A 1 94 ? -1.124 7.869 1.122 1.00 94.50 94 ARG A O 1
ATOM 736 N N . HIS A 1 95 ? 0.000 7.904 -0.830 1.00 94.88 95 HIS A N 1
ATOM 737 C CA . HIS A 1 95 ? -0.417 9.256 -1.218 1.00 94.88 95 HIS A CA 1
ATOM 738 C C . HIS A 1 95 ? -1.935 9.368 -1.265 1.00 94.88 95 HIS A C 1
ATOM 740 O O . HIS A 1 95 ? -2.493 10.308 -0.714 1.00 94.88 95 HIS A O 1
ATOM 746 N N . TYR A 1 96 ? -2.620 8.374 -1.837 1.00 95.94 96 TYR A N 1
ATOM 747 C CA . TYR A 1 96 ? -4.080 8.391 -1.875 1.00 95.94 96 TYR A CA 1
ATOM 748 C C . TYR A 1 96 ? -4.698 8.393 -0.467 1.00 95.94 96 TYR A C 1
ATOM 750 O O . TYR A 1 96 ? -5.610 9.169 -0.193 1.00 95.94 96 TYR A O 1
ATOM 758 N N . ILE A 1 97 ? -4.181 7.565 0.448 1.00 93.12 97 ILE A N 1
ATOM 759 C CA . ILE A 1 97 ? -4.667 7.512 1.837 1.00 93.12 97 ILE A CA 1
ATOM 760 C C . ILE A 1 97 ? -4.407 8.839 2.562 1.00 93.12 97 ILE A C 1
ATOM 762 O O . ILE A 1 97 ? -5.290 9.342 3.253 1.00 93.12 97 ILE A O 1
ATOM 766 N N . GLN A 1 98 ? -3.233 9.443 2.378 1.00 90.75 98 GLN A N 1
ATOM 767 C CA . GLN A 1 98 ? -2.907 10.746 2.966 1.00 90.75 98 GLN A CA 1
ATOM 768 C C . GLN A 1 98 ? -3.813 11.863 2.424 1.00 90.75 98 GLN A C 1
ATOM 770 O O . GLN A 1 98 ? -4.353 12.649 3.200 1.00 90.75 98 GLN A O 1
ATOM 775 N N . GLU A 1 99 ? -4.020 11.908 1.106 1.00 90.56 99 GLU A N 1
ATOM 776 C CA . GLU A 1 99 ? -4.876 12.889 0.428 1.00 90.56 99 GLU A CA 1
ATOM 777 C C . GLU A 1 99 ? -6.356 12.748 0.804 1.00 90.56 99 GLU A C 1
ATOM 779 O O . GLU A 1 99 ? -7.062 13.751 0.878 1.00 90.56 99 GLU A O 1
ATOM 784 N N . SER A 1 100 ? -6.828 11.526 1.077 1.00 86.50 100 SER A N 1
ATOM 785 C CA . SER A 1 100 ? -8.211 11.285 1.516 1.00 86.50 100 SER A CA 1
ATOM 786 C C . SER A 1 100 ? -8.536 11.845 2.906 1.00 86.50 100 SER A C 1
ATOM 788 O O . SER A 1 100 ? -9.706 11.899 3.277 1.00 86.50 100 SER A O 1
ATOM 790 N N . GLY A 1 101 ? -7.530 12.301 3.665 1.00 65.44 101 GLY A N 1
ATOM 791 C CA . GLY A 1 101 ? -7.733 12.991 4.940 1.00 65.44 101 GLY A CA 1
ATOM 792 C C . GLY A 1 101 ? -8.239 12.098 6.076 1.00 65.44 101 GLY A C 1
ATOM 793 O O . GLY A 1 101 ? -8.764 12.612 7.063 1.00 65.44 101 GLY A O 1
ATOM 794 N N . ASP A 1 102 ? -8.088 10.777 5.959 1.00 66.19 102 ASP A N 1
ATOM 795 C CA . ASP A 1 102 ? -8.525 9.826 6.979 1.00 66.19 102 ASP A CA 1
ATOM 796 C C . ASP A 1 102 ? -7.495 9.716 8.121 1.00 66.19 102 ASP A C 1
ATOM 798 O O . ASP A 1 102 ? -6.278 9.690 7.912 1.00 66.19 102 ASP A O 1
ATOM 802 N N . THR A 1 103 ? -7.991 9.572 9.351 1.00 81.00 103 THR A N 1
ATOM 803 C CA . THR A 1 103 ? -7.219 9.125 10.520 1.00 81.00 103 THR A CA 1
ATOM 804 C C . THR A 1 103 ? -6.432 7.838 10.264 1.00 81.00 103 THR A C 1
ATOM 806 O O . THR A 1 103 ? -5.369 7.652 10.860 1.00 81.00 103 THR A O 1
ATOM 809 N N . LEU A 1 104 ? -6.888 6.995 9.330 1.00 82.62 104 LEU A N 1
ATOM 810 C CA . LEU A 1 104 ? -6.183 5.793 8.894 1.00 82.62 104 LEU A CA 1
ATOM 811 C C . LEU A 1 104 ? -4.758 6.087 8.402 1.00 82.62 104 LEU A C 1
ATOM 813 O O . LEU A 1 104 ? -3.849 5.308 8.686 1.00 82.62 104 LEU A O 1
ATOM 817 N N . ALA A 1 105 ? -4.524 7.219 7.729 1.00 80.81 105 ALA A N 1
ATOM 818 C CA . ALA A 1 105 ? -3.183 7.611 7.290 1.00 80.81 105 ALA A CA 1
ATOM 819 C C . ALA A 1 105 ? -2.214 7.717 8.477 1.00 80.81 105 ALA A C 1
ATOM 821 O O . ALA A 1 105 ? -1.092 7.212 8.420 1.00 80.81 105 ALA A O 1
ATOM 822 N N . ASN A 1 106 ? -2.676 8.315 9.578 1.00 82.88 106 ASN A N 1
ATOM 823 C CA . ASN A 1 106 ? -1.890 8.461 10.800 1.00 82.88 106 ASN A CA 1
ATOM 824 C C . ASN A 1 106 ? -1.630 7.105 11.459 1.00 82.88 106 ASN A C 1
ATOM 826 O O . ASN A 1 106 ? -0.537 6.876 11.973 1.00 82.88 106 ASN A O 1
ATOM 830 N N . THR A 1 107 ? -2.609 6.198 11.430 1.00 84.44 107 THR A N 1
ATOM 831 C CA . THR A 1 107 ? -2.452 4.838 11.958 1.00 84.44 107 THR A CA 1
ATOM 832 C C . THR A 1 107 ? -1.444 4.022 11.152 1.00 84.44 107 THR A C 1
ATOM 834 O O . THR A 1 107 ? -0.658 3.282 11.737 1.00 84.44 107 THR A O 1
ATOM 837 N N . LEU A 1 108 ? -1.451 4.147 9.823 1.00 82.06 108 LEU A N 1
ATOM 838 C CA . LEU A 1 108 ? -0.602 3.340 8.944 1.00 82.06 108 LEU A CA 1
ATOM 839 C C . LEU A 1 108 ? 0.811 3.904 8.768 1.00 82.06 108 LEU A C 1
ATOM 841 O O . LEU A 1 108 ? 1.747 3.127 8.585 1.00 82.06 108 LEU A O 1
ATOM 845 N N . PHE A 1 109 ? 0.973 5.229 8.805 1.00 80.00 109 PHE A N 1
ATOM 846 C CA . PHE A 1 109 ? 2.223 5.898 8.419 1.00 80.00 109 PHE A CA 1
ATOM 847 C C . PHE A 1 109 ? 2.761 6.892 9.463 1.00 80.00 109 PHE A C 1
ATOM 849 O O . PHE A 1 109 ? 3.850 7.431 9.283 1.00 80.00 109 PHE A O 1
ATOM 856 N N . GLY A 1 110 ? 2.038 7.133 10.561 1.00 72.88 110 GLY A N 1
ATOM 857 C CA . GLY A 1 110 ? 2.411 8.111 11.586 1.00 72.88 110 GLY A CA 1
ATOM 858 C C . GLY A 1 110 ? 2.054 9.563 11.230 1.00 72.88 110 GLY A C 1
ATOM 859 O O . GLY A 1 110 ? 1.722 9.899 10.097 1.00 72.88 110 GLY A O 1
ATOM 860 N N . SER A 1 111 ? 2.127 10.458 12.222 1.00 61.78 111 SER A N 1
ATOM 861 C CA . SER A 1 111 ? 1.660 11.857 12.126 1.00 61.78 111 SER A CA 1
ATOM 862 C C . SER A 1 111 ? 2.544 12.798 11.293 1.00 61.78 111 SER A C 1
ATOM 864 O O . SER A 1 111 ? 2.159 13.937 11.039 1.00 61.78 111 SER A O 1
ATOM 866 N N . GLN A 1 112 ? 3.727 12.356 10.853 1.00 54.16 112 GLN A N 1
ATOM 867 C CA . GLN A 1 112 ? 4.660 13.178 10.063 1.00 54.16 112 GLN A CA 1
ATOM 868 C C . GLN A 1 112 ? 4.291 13.261 8.569 1.00 54.16 112 GLN A C 1
ATOM 870 O O . GLN A 1 112 ? 4.924 13.998 7.820 1.00 54.16 112 GLN A O 1
ATOM 875 N N . ALA A 1 113 ? 3.242 12.556 8.143 1.00 51.91 113 ALA A N 1
ATOM 876 C CA . ALA A 1 113 ? 2.756 12.496 6.765 1.00 51.91 113 ALA A CA 1
ATOM 877 C C . ALA A 1 113 ? 2.105 13.795 6.233 1.00 51.91 113 ALA A C 1
ATOM 879 O O . ALA A 1 113 ? 1.726 13.841 5.068 1.00 51.91 113 ALA A O 1
ATOM 880 N N . GLN A 1 114 ? 1.943 14.833 7.063 1.00 49.19 114 GLN A N 1
ATOM 881 C CA . GLN A 1 114 ? 1.234 16.072 6.702 1.00 49.19 114 GLN A CA 1
ATOM 882 C C . GLN A 1 114 ? 2.135 17.300 6.507 1.00 49.19 114 GLN A C 1
ATOM 884 O O . GLN A 1 114 ? 1.653 18.433 6.569 1.00 49.19 114 GLN A O 1
ATOM 889 N N . LYS A 1 115 ? 3.443 17.128 6.277 1.00 42.62 115 LYS A N 1
ATOM 890 C CA . LYS A 1 115 ? 4.292 18.272 5.914 1.00 42.62 115 LYS A CA 1
ATOM 891 C C . LYS A 1 115 ? 4.075 18.637 4.447 1.00 42.62 115 LYS A C 1
ATOM 893 O O . LYS A 1 115 ? 4.680 18.059 3.552 1.00 42.62 115 LYS A O 1
ATOM 898 N N . LYS A 1 116 ? 3.140 19.565 4.269 1.00 41.91 116 LYS A N 1
ATOM 899 C CA . LYS A 1 116 ? 2.894 20.349 3.062 1.00 41.91 116 LYS A CA 1
ATOM 900 C C . LYS A 1 116 ? 4.040 21.322 2.794 1.00 41.91 116 LYS A C 1
ATOM 902 O O . LYS A 1 116 ? 4.611 21.825 3.789 1.00 41.91 116 LYS A O 1
#

Sequence (116 aa):
MKPLLPIIAALGILTTTACGSSSDKTDTTTEDIEIEKRDSAIYRLGRAHAQRMLEQCTTTDMIRSELLDIRAREALIRSRMYPEAAQAYIQGFRHYIQESGDTLANTLFGSQAQKK

Secondary structure (DSSP, 8-state):
------------------------------PPPP--GGGHHHHHHHHHHHHHHHHH--SHHHHHHHHHHHHHHHHHHHHHT-HHHHHHHHHHHHHHHHHTT-HHHHHHH-GGGG--

pLDDT: mean 79.97, std 21.25, range [38.94, 98.56]